Protein AF-A0A538SL98-F1 (afdb_monomer)

Solvent-accessible surface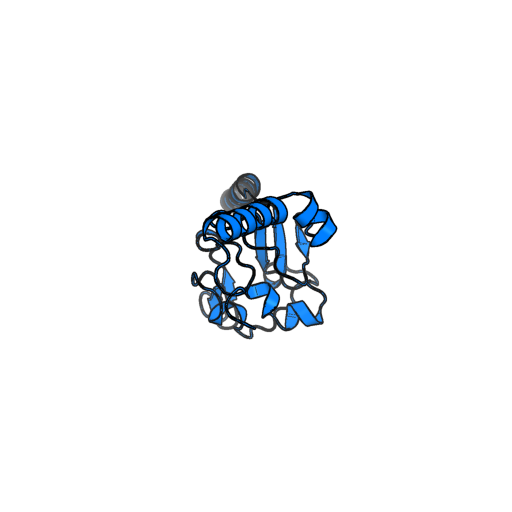 area (backbone atoms only — not comparable to full-atom values): 8582 Å² total; per-residue (Å²): 138,90,90,79,82,87,72,75,52,70,68,58,55,52,52,50,53,50,52,53,47,53,48,58,66,31,69,60,40,38,47,70,75,64,56,55,42,75,71,30,54,42,55,59,44,61,71,52,49,90,96,53,46,61,37,45,78,44,60,23,60,79,42,101,52,100,32,51,48,71,77,64,75,55,54,40,35,81,65,34,93,62,62,21,34,40,68,56,82,55,97,49,64,63,43,68,51,71,47,72,88,49,52,58,38,60,32,58,47,38,68,58,27,64,48,18,59,75,64,67,1,43,28,38,29,31,32,63,40,76,48,61,68,55,52,51,50,50,51,51,52,54,50,55,58,63,73,74,107

InterPro domains:
  IPR017896 4Fe-4S ferredoxin-type, iron-sulphur binding domain [PF12838] (69-116)
  IPR017896 4Fe-4S ferredoxin-type, iron-sulphur binding domain [PS51379] (58-91)
  IPR017896 4Fe-4S ferredoxin-type, iron-sulphur binding domain [PS51379] (94-123)
  IPR017900 4Fe-4S ferredoxin, iron-sulphur binding, conserved site [PS00198] (70-81)
  IPR050157 Photosystem I iron-sulfur center [PTHR24960] (68-116)

Nearest PDB structures (foldseek):
  7bke-assembly1_a  TM=7.978E-01  e=1.743E-01  Methanospirillum hungatei JF-1

Radius of gyration: 18.71 Å; Cα contacts (8 Å, |Δi|>4): 214; chains: 1; bounding box: 52×59×38 Å

Structure (mmCIF, N/CA/C/O backbone):
data_AF-A0A538SL98-F1
#
_entry.id   AF-A0A538SL98-F1
#
loop_
_atom_site.group_PDB
_atom_site.id
_atom_site.type_symbol
_atom_site.label_atom_id
_atom_site.label_alt_id
_atom_site.label_comp_id
_atom_site.label_asym_id
_atom_site.label_entity_id
_atom_site.label_seq_id
_atom_site.pdbx_PDB_ins_code
_atom_site.Cartn_x
_atom_site.Cartn_y
_atom_site.Cartn_z
_atom_site.occupancy
_atom_site.B_iso_or_equiv
_atom_site.auth_seq_id
_atom_site.auth_comp_id
_atom_site.auth_asym_id
_atom_site.auth_atom_id
_atom_site.pdbx_PDB_model_num
ATOM 1 N N . MET A 1 1 ? -35.790 -31.101 9.507 1.00 47.38 1 MET A N 1
ATOM 2 C CA . MET A 1 1 ? -34.385 -30.699 9.759 1.00 47.38 1 MET A CA 1
ATOM 3 C C . MET A 1 1 ? -33.963 -29.759 8.633 1.00 47.38 1 MET A C 1
ATOM 5 O O . MET A 1 1 ? -34.425 -29.980 7.526 1.00 47.38 1 MET A O 1
ATOM 9 N N . GLN A 1 2 ? -33.178 -28.715 8.933 1.00 46.59 2 GLN A N 1
ATOM 10 C CA . GLN A 1 2 ? -32.729 -27.623 8.037 1.00 46.59 2 GLN A CA 1
ATOM 11 C C . GLN A 1 2 ? -33.784 -26.602 7.552 1.00 46.59 2 GLN A C 1
ATOM 13 O O . GLN A 1 2 ? -34.098 -26.568 6.374 1.00 46.59 2 GLN A O 1
ATOM 18 N N . GLN A 1 3 ? -34.266 -25.708 8.428 1.00 42.66 3 GLN A N 1
ATOM 19 C CA . GLN A 1 3 ? -34.739 -24.356 8.028 1.00 42.66 3 GLN A CA 1
ATOM 20 C C . GLN A 1 3 ? -34.504 -23.305 9.139 1.00 42.66 3 GLN A C 1
ATOM 22 O O . GLN A 1 3 ? -35.299 -22.392 9.327 1.00 42.66 3 GLN A O 1
ATOM 27 N N . ALA A 1 4 ? -33.431 -23.445 9.926 1.00 40.94 4 ALA A N 1
ATOM 28 C CA . ALA A 1 4 ? -33.163 -22.551 11.064 1.00 40.94 4 ALA A CA 1
ATOM 29 C C . ALA A 1 4 ? -31.805 -21.826 10.996 1.00 40.94 4 ALA A C 1
ATOM 31 O O . ALA A 1 4 ? -31.483 -21.087 11.920 1.00 40.94 4 ALA A O 1
ATOM 32 N N . SER A 1 5 ? -31.004 -22.020 9.941 1.00 48.28 5 SER A N 1
ATOM 33 C CA . SER A 1 5 ? -29.639 -21.468 9.866 1.00 48.28 5 SER A CA 1
ATOM 34 C C . SER A 1 5 ? -29.519 -20.120 9.157 1.00 48.28 5 SER A C 1
ATOM 36 O O . SER A 1 5 ? -28.512 -19.449 9.342 1.00 48.28 5 SER A O 1
ATOM 38 N N . ASP A 1 6 ? -30.518 -19.701 8.377 1.00 48.97 6 ASP A N 1
ATOM 39 C CA . ASP A 1 6 ? -30.330 -18.596 7.418 1.00 48.97 6 ASP A CA 1
ATOM 40 C C . ASP A 1 6 ? -30.904 -17.254 7.898 1.00 48.97 6 ASP A C 1
ATOM 42 O O . ASP A 1 6 ? -30.924 -16.272 7.158 1.00 48.97 6 ASP A O 1
ATOM 46 N N . VAL A 1 7 ? -31.357 -17.184 9.153 1.00 53.44 7 VAL A N 1
ATOM 47 C CA . VAL A 1 7 ? -31.937 -15.971 9.752 1.00 53.44 7 VAL A CA 1
ATOM 48 C C . VAL A 1 7 ? -31.085 -15.522 10.936 1.00 53.44 7 VAL A C 1
ATOM 50 O O . VAL A 1 7 ? -31.555 -15.406 12.066 1.00 53.44 7 VAL A O 1
ATOM 53 N N . GLU A 1 8 ? -29.800 -15.26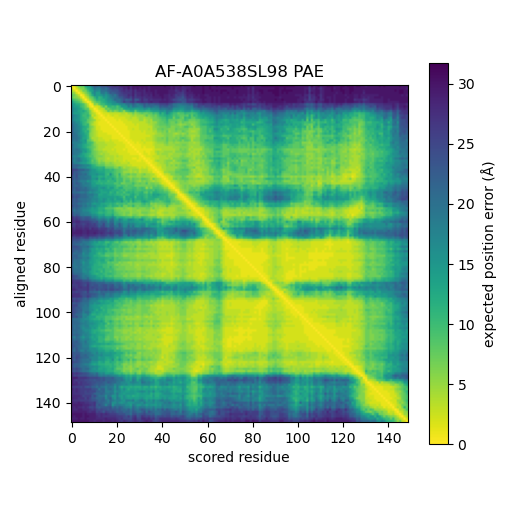7 10.699 1.00 55.00 8 GLU A N 1
ATOM 54 C CA . GLU A 1 8 ? -29.033 -14.446 11.633 1.00 55.00 8 GLU A CA 1
ATOM 55 C C . GLU A 1 8 ? -29.648 -13.039 11.608 1.00 55.00 8 GLU A C 1
ATOM 57 O O . GLU A 1 8 ? -29.729 -12.381 10.566 1.00 55.00 8 GLU A O 1
ATOM 62 N N . ARG A 1 9 ? -30.193 -12.605 12.749 1.00 58.50 9 ARG A N 1
ATOM 63 C CA . ARG A 1 9 ? -30.911 -11.333 12.885 1.00 58.50 9 ARG A CA 1
ATOM 64 C C . ARG A 1 9 ? -30.008 -10.197 12.378 1.00 58.50 9 ARG A C 1
ATOM 66 O O . ARG A 1 9 ? -28.859 -10.133 12.807 1.00 58.50 9 ARG A O 1
ATOM 73 N N . PRO A 1 10 ? -30.502 -9.240 11.569 1.00 61.22 10 PRO A N 1
ATOM 74 C CA . PRO A 1 10 ? -29.696 -8.119 11.065 1.00 61.22 10 PRO A CA 1
ATOM 75 C C . PRO A 1 10 ? -28.879 -7.396 12.153 1.00 61.22 10 PRO A C 1
ATOM 77 O O . PRO A 1 10 ? -27.731 -7.028 11.925 1.00 61.22 10 PRO A O 1
ATOM 80 N N . ARG A 1 11 ? -29.432 -7.308 13.373 1.00 63.34 11 ARG A N 1
ATOM 81 C CA . ARG A 1 11 ? -28.775 -6.737 14.560 1.00 63.34 11 ARG A CA 1
ATOM 82 C C . ARG A 1 11 ? -27.525 -7.502 15.024 1.00 63.34 11 ARG A C 1
ATOM 84 O O . ARG A 1 11 ? -26.584 -6.871 15.498 1.00 63.34 11 ARG A O 1
ATOM 91 N N . ASP A 1 12 ? -27.488 -8.828 14.893 1.00 75.19 12 ASP A N 1
ATOM 92 C CA . ASP A 1 12 ? -26.322 -9.640 15.272 1.00 75.19 12 ASP A CA 1
ATOM 93 C C . ASP A 1 12 ? -25.191 -9.477 14.251 1.00 75.19 12 ASP A C 1
ATOM 95 O O . ASP A 1 12 ? -24.031 -9.297 14.629 1.00 75.19 12 ASP A O 1
ATOM 99 N N . ARG A 1 13 ? -25.538 -9.402 12.958 1.00 74.88 13 ARG A N 1
ATOM 100 C CA . ARG A 1 13 ? -24.592 -9.076 11.883 1.00 74.88 13 ARG A CA 1
ATOM 101 C C . ARG A 1 13 ? -24.015 -7.668 12.041 1.00 74.88 13 ARG A C 1
ATOM 103 O O . ARG A 1 13 ? -22.802 -7.497 11.946 1.00 74.88 13 ARG A O 1
ATOM 110 N N . GLU A 1 14 ? -24.849 -6.666 12.310 1.00 80.06 14 GLU A N 1
ATOM 111 C CA . GLU A 1 14 ? -24.409 -5.286 12.570 1.00 80.06 14 GLU A CA 1
ATOM 112 C C . GLU A 1 14 ? -23.457 -5.214 13.768 1.00 80.06 14 GLU A C 1
ATOM 114 O O . GLU A 1 14 ? -22.393 -4.596 13.687 1.00 80.06 14 GLU A O 1
ATOM 119 N N . ARG A 1 15 ? -23.790 -5.911 14.862 1.00 81.69 15 ARG A N 1
ATOM 120 C CA . ARG A 1 15 ? -22.935 -5.995 16.050 1.00 81.69 15 ARG A CA 1
ATOM 121 C C . ARG A 1 15 ? -21.601 -6.673 15.743 1.00 81.69 15 ARG A C 1
ATOM 123 O O . ARG A 1 15 ? -20.562 -6.187 16.185 1.00 81.69 15 ARG A O 1
ATOM 130 N N . HIS A 1 16 ? -21.608 -7.759 14.973 1.00 80.31 16 HIS A N 1
ATOM 131 C CA . HIS A 1 16 ? -20.390 -8.449 14.553 1.00 80.31 16 HIS A CA 1
ATOM 132 C C . HIS A 1 16 ? -19.495 -7.540 13.696 1.00 80.31 16 HIS A C 1
ATOM 134 O O . HIS A 1 16 ? -18.296 -7.426 13.954 1.00 80.31 16 HIS A O 1
ATOM 140 N N . VAL A 1 17 ? -20.074 -6.835 12.718 1.00 79.62 17 VAL A N 1
ATOM 141 C CA . VAL A 1 17 ? -19.355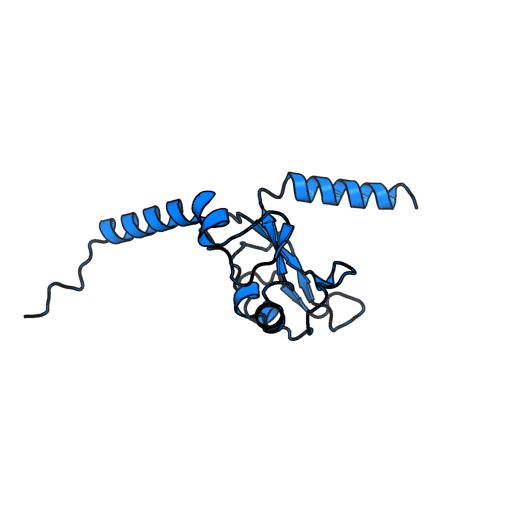 -5.864 11.877 1.00 79.62 17 VAL A CA 1
ATOM 142 C C . VAL A 1 17 ? -18.764 -4.735 12.721 1.00 79.62 17 VAL A C 1
ATOM 144 O O . VAL A 1 17 ? -17.603 -4.378 12.519 1.00 79.62 17 VAL A O 1
ATOM 147 N N . ALA A 1 18 ? -19.511 -4.213 13.696 1.00 80.12 18 ALA A N 1
ATOM 148 C CA . ALA A 1 18 ? -19.022 -3.179 14.603 1.00 80.12 18 ALA A CA 1
ATOM 149 C C . ALA A 1 18 ? -17.828 -3.667 15.442 1.00 80.12 18 ALA A C 1
ATOM 151 O O . ALA A 1 18 ? -16.808 -2.984 15.499 1.00 80.12 18 ALA A O 1
ATOM 152 N N . VAL A 1 19 ? -17.907 -4.874 16.020 1.00 83.56 19 VAL A N 1
ATOM 153 C CA . VAL A 1 19 ? -16.808 -5.476 16.798 1.00 83.56 19 VAL A CA 1
ATOM 154 C C . VAL A 1 19 ? -15.563 -5.690 15.934 1.00 83.56 19 VAL A C 1
ATOM 156 O O . VAL A 1 19 ? -14.461 -5.322 16.346 1.00 83.56 19 VAL A O 1
ATOM 159 N N . LEU A 1 20 ? -15.720 -6.233 14.721 1.00 79.81 20 LEU A N 1
ATOM 160 C CA . LEU A 1 20 ? -14.608 -6.384 13.777 1.00 79.81 20 LEU A CA 1
ATOM 161 C C . LEU A 1 20 ? -14.005 -5.032 13.392 1.00 79.81 20 LEU A C 1
ATOM 163 O O . LEU A 1 20 ? -12.781 -4.914 13.316 1.00 79.81 20 LEU A O 1
ATOM 167 N N . GLY A 1 21 ? -14.849 -4.019 13.183 1.00 77.81 21 GLY A N 1
ATOM 168 C CA . GLY A 1 21 ? -14.435 -2.639 12.969 1.00 77.81 21 GLY A CA 1
ATOM 169 C C . GLY A 1 21 ? -13.555 -2.153 14.115 1.00 77.81 21 GLY A C 1
ATOM 170 O O . GLY A 1 21 ? -12.406 -1.795 13.885 1.00 77.81 21 GLY A O 1
ATOM 171 N N . THR A 1 22 ? -14.033 -2.228 15.360 1.00 80.56 22 THR A N 1
ATOM 172 C CA . THR A 1 22 ? -13.274 -1.807 16.546 1.00 80.56 22 THR A CA 1
ATOM 173 C C . THR A 1 22 ? -11.943 -2.550 16.678 1.00 80.56 22 THR A C 1
ATOM 175 O O . THR A 1 22 ? -10.912 -1.902 16.866 1.00 80.56 22 THR A O 1
ATOM 178 N N . LEU A 1 23 ? -11.932 -3.879 16.529 1.00 81.25 23 LEU A N 1
ATOM 179 C CA . LEU A 1 23 ? -10.722 -4.703 16.646 1.00 81.25 23 LEU A CA 1
ATOM 180 C C . LEU A 1 23 ? -9.669 -4.330 15.605 1.00 81.25 23 LEU A C 1
ATOM 182 O O . LEU A 1 23 ? -8.530 -4.035 15.973 1.00 81.25 23 LEU A O 1
ATOM 186 N N . ARG A 1 24 ? -10.063 -4.264 14.326 1.00 74.75 24 ARG A N 1
ATOM 187 C CA . ARG A 1 24 ? -9.198 -3.843 13.208 1.00 74.75 24 ARG A CA 1
ATOM 188 C C . ARG A 1 24 ? -8.668 -2.422 13.389 1.00 74.75 24 ARG A C 1
ATOM 190 O O . ARG A 1 24 ? -7.631 -2.062 12.843 1.00 74.75 24 ARG A O 1
ATOM 197 N N . SER A 1 25 ? -9.378 -1.636 14.191 1.00 73.38 25 SER A N 1
ATOM 198 C CA . SER A 1 25 ? -9.047 -0.268 14.546 1.00 73.38 25 SER A CA 1
ATOM 199 C C . SER A 1 25 ? -8.196 -0.122 15.814 1.00 73.38 25 SER A C 1
ATOM 201 O O . SER A 1 25 ? -7.854 0.993 16.207 1.00 73.38 25 SER A O 1
ATOM 203 N N . SER A 1 26 ? -7.812 -1.209 16.468 1.00 79.56 26 SER A N 1
ATOM 204 C CA . SER A 1 26 ? -6.955 -1.124 17.649 1.00 79.56 26 SER A CA 1
ATOM 205 C C . SER A 1 26 ? -5.471 -1.039 17.269 1.00 79.56 26 SER A C 1
ATOM 207 O O . SER A 1 26 ? -5.015 -1.701 16.336 1.00 79.56 26 SER A O 1
ATOM 209 N N . GLN A 1 27 ? -4.691 -0.265 18.033 1.00 77.88 27 GLN A N 1
ATOM 210 C CA . GLN A 1 27 ? -3.222 -0.234 17.918 1.00 77.88 27 GLN A CA 1
ATOM 211 C C . GLN A 1 27 ? -2.610 -1.624 18.102 1.00 77.88 27 GLN A C 1
ATOM 213 O O . GLN A 1 27 ? -1.664 -1.993 17.412 1.00 77.88 27 GLN A O 1
ATOM 218 N N . ARG A 1 28 ? -3.206 -2.417 18.996 1.00 82.25 28 ARG A N 1
ATOM 219 C CA . ARG A 1 28 ? -2.813 -3.798 19.255 1.00 82.25 28 ARG A CA 1
ATOM 220 C C . ARG A 1 28 ? -2.921 -4.662 18.000 1.00 82.25 28 ARG A C 1
ATOM 222 O O . ARG A 1 28 ? -1.969 -5.335 17.635 1.00 82.25 28 ARG A O 1
ATOM 229 N N . TYR A 1 29 ? -4.054 -4.608 17.302 1.00 79.69 29 TYR A N 1
ATOM 230 C CA . TYR A 1 29 ? -4.235 -5.356 16.060 1.00 79.69 29 TYR A CA 1
ATOM 231 C C . TYR A 1 29 ? -3.238 -4.915 14.978 1.00 79.69 29 TYR A C 1
ATOM 233 O O . TYR A 1 29 ? -2.624 -5.754 14.324 1.00 79.69 29 TYR A O 1
ATOM 241 N N . LEU A 1 30 ? -3.020 -3.608 14.819 1.00 76.00 30 LEU A N 1
ATOM 242 C CA . LEU A 1 30 ? -2.075 -3.094 13.826 1.00 76.00 30 LEU A CA 1
ATOM 243 C C . LEU A 1 30 ? -0.625 -3.505 14.129 1.00 76.00 30 LEU A C 1
ATOM 245 O O . LEU A 1 30 ? 0.053 -4.007 13.239 1.00 76.00 30 LEU A O 1
ATOM 249 N N . ARG A 1 31 ? -0.154 -3.340 15.370 1.00 78.75 31 ARG A N 1
ATOM 250 C CA . ARG A 1 31 ? 1.260 -3.549 15.734 1.00 78.75 31 ARG A CA 1
ATOM 251 C C . ARG A 1 31 ? 1.610 -4.982 16.124 1.00 78.75 31 ARG A C 1
ATOM 253 O O . ARG A 1 31 ? 2.736 -5.391 15.890 1.00 78.75 31 ARG A O 1
ATOM 260 N N . GLU A 1 32 ? 0.697 -5.731 16.739 1.00 81.50 32 GLU A N 1
ATOM 261 C CA . GLU A 1 32 ? 0.977 -7.096 17.220 1.00 81.50 32 GLU A CA 1
ATOM 262 C C . GLU A 1 32 ? 0.467 -8.166 16.253 1.00 81.50 32 GLU A C 1
ATOM 264 O O . GLU A 1 32 ? 1.152 -9.157 16.027 1.00 81.50 32 GLU A O 1
ATOM 269 N N . PHE A 1 33 ? -0.726 -7.987 15.671 1.00 78.44 33 PHE A N 1
ATOM 270 C CA . PHE A 1 33 ? -1.314 -8.997 14.780 1.00 78.44 33 PHE A CA 1
ATOM 271 C C . PHE A 1 33 ? -0.866 -8.830 13.322 1.00 78.44 33 PHE A C 1
ATOM 273 O O . PHE A 1 33 ? -0.587 -9.815 12.639 1.00 78.44 33 PHE A O 1
ATOM 280 N N . LEU A 1 34 ? -0.797 -7.587 12.838 1.00 74.88 34 LEU A N 1
ATOM 281 C CA . LEU A 1 34 ? -0.354 -7.278 11.474 1.00 74.88 34 LEU A CA 1
ATOM 282 C C . LEU A 1 34 ? 1.123 -6.865 11.374 1.00 74.88 34 LEU A C 1
ATOM 284 O O . LEU A 1 34 ? 1.620 -6.753 10.257 1.00 74.88 34 LEU A O 1
ATOM 288 N N . ASP A 1 35 ? 1.801 -6.647 12.505 1.00 75.44 35 ASP A N 1
ATOM 289 C CA . ASP A 1 35 ? 3.187 -6.150 12.603 1.00 75.44 35 ASP A CA 1
ATOM 290 C C . ASP A 1 35 ? 3.464 -4.875 11.782 1.00 75.44 35 ASP A C 1
ATOM 292 O O . ASP A 1 35 ? 4.520 -4.675 11.185 1.00 75.44 35 ASP A O 1
ATOM 296 N N . VAL A 1 36 ? 2.485 -3.971 11.742 1.00 75.44 36 VAL A N 1
ATOM 297 C CA . VAL A 1 36 ? 2.616 -2.678 11.072 1.00 75.44 36 VAL A CA 1
ATOM 298 C C . VAL A 1 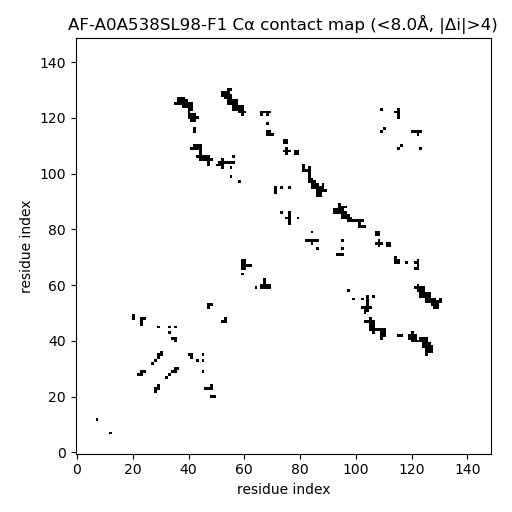36 ? 3.380 -1.723 11.983 1.00 75.44 36 VAL A C 1
ATOM 300 O O . VAL A 1 36 ? 2.870 -1.283 13.017 1.00 75.44 36 VAL A O 1
ATOM 303 N N . ARG A 1 37 ? 4.603 -1.364 11.587 1.00 75.69 37 ARG A N 1
ATOM 304 C CA . ARG A 1 37 ? 5.412 -0.320 12.233 1.00 75.69 37 ARG A CA 1
ATOM 305 C C . ARG A 1 37 ? 5.370 0.965 11.400 1.00 75.69 37 ARG A C 1
ATOM 307 O O . ARG A 1 37 ? 5.423 0.868 10.174 1.00 75.69 37 ARG A O 1
ATOM 314 N N . PRO A 1 38 ? 5.313 2.161 12.014 1.00 73.44 38 PRO A N 1
ATOM 315 C CA . PRO A 1 38 ? 5.495 3.408 11.279 1.00 73.44 38 PRO A CA 1
ATOM 316 C C . PRO A 1 38 ? 6.808 3.387 10.491 1.00 73.44 38 PRO A C 1
ATOM 318 O O . PRO A 1 38 ? 7.874 3.138 11.050 1.00 73.44 38 PRO A O 1
ATOM 321 N N . GLY A 1 39 ? 6.723 3.607 9.181 1.00 74.69 39 GLY A N 1
ATOM 322 C CA . GLY A 1 39 ? 7.860 3.530 8.271 1.00 74.69 39 GLY A CA 1
ATOM 323 C C . GLY A 1 39 ? 8.341 2.108 7.955 1.00 74.69 39 GLY A C 1
ATOM 324 O O . GLY A 1 39 ? 9.400 1.988 7.343 1.00 74.69 39 GLY A O 1
ATOM 325 N N . GLY A 1 40 ? 7.623 1.059 8.360 1.00 76.19 40 GLY A N 1
ATOM 326 C CA . GLY A 1 40 ? 7.979 -0.342 8.125 1.00 76.19 40 GLY A CA 1
ATOM 327 C C . GLY A 1 40 ? 7.442 -0.907 6.808 1.00 76.19 40 GLY A C 1
ATOM 328 O O . GLY A 1 40 ? 6.562 -0.334 6.177 1.00 76.19 40 GLY A O 1
ATOM 329 N N . TYR A 1 41 ? 7.961 -2.060 6.405 1.00 79.38 41 TYR A N 1
ATOM 330 C CA . TYR A 1 41 ? 7.569 -2.809 5.208 1.00 79.38 41 TYR A CA 1
ATOM 331 C C . TYR A 1 41 ? 6.565 -3.907 5.564 1.00 79.38 41 TYR A C 1
ATOM 333 O O . TYR A 1 41 ? 6.711 -4.537 6.611 1.00 79.38 41 TYR A O 1
ATOM 341 N N . VAL A 1 42 ? 5.553 -4.156 4.724 1.00 75.00 42 VAL A N 1
ATOM 342 C CA . VAL A 1 42 ? 4.515 -5.162 5.026 1.00 75.00 42 VAL A CA 1
ATOM 343 C C . VAL A 1 42 ? 4.230 -6.093 3.859 1.00 75.00 42 VAL A C 1
ATOM 345 O O . VAL A 1 42 ? 4.088 -5.678 2.711 1.00 75.00 42 VAL A O 1
ATOM 348 N N . LYS A 1 43 ? 4.081 -7.385 4.173 1.00 75.19 43 LYS A N 1
ATOM 349 C CA . LYS A 1 43 ? 3.666 -8.416 3.204 1.00 75.19 43 LYS A CA 1
ATOM 350 C C . LYS A 1 43 ? 2.168 -8.411 2.928 1.00 75.19 43 LYS A C 1
ATOM 352 O O . LYS A 1 43 ? 1.749 -8.874 1.878 1.00 75.19 43 LYS A O 1
ATOM 357 N N . ARG A 1 44 ? 1.377 -7.944 3.895 1.00 74.56 44 ARG A N 1
ATOM 358 C CA . ARG A 1 44 ? -0.084 -7.924 3.841 1.00 74.56 44 ARG A CA 1
ATOM 359 C C . ARG A 1 44 ? -0.591 -6.521 4.089 1.00 74.56 44 ARG A C 1
ATOM 361 O O . ARG A 1 44 ? -0.026 -5.780 4.895 1.00 74.56 44 ARG A O 1
ATOM 368 N N . ALA A 1 45 ? -1.665 -6.184 3.399 1.00 71.88 45 ALA A N 1
ATOM 369 C CA . ALA A 1 45 ? -2.447 -5.008 3.678 1.00 71.88 45 ALA A CA 1
ATOM 370 C C . ALA A 1 45 ? -2.856 -5.019 5.149 1.00 71.88 45 ALA A C 1
ATOM 372 O O . ALA A 1 45 ? -3.373 -6.031 5.642 1.00 71.88 45 ALA A O 1
ATOM 373 N N . PRO A 1 46 ? -2.710 -3.896 5.859 1.00 69.25 46 PRO A N 1
ATOM 374 C CA . PRO A 1 46 ? -3.448 -3.764 7.087 1.00 69.25 46 PRO A CA 1
ATOM 375 C C . PRO A 1 46 ? -4.951 -3.797 6.775 1.00 69.25 46 PRO A C 1
ATOM 377 O O . PRO A 1 46 ? -5.389 -3.591 5.640 1.00 69.25 46 PRO A O 1
ATOM 380 N N . ALA A 1 47 ? -5.767 -4.125 7.771 1.00 64.94 47 ALA A N 1
ATOM 381 C CA . ALA A 1 47 ? -7.198 -4.177 7.537 1.00 64.94 47 ALA A CA 1
ATOM 382 C C . ALA A 1 47 ? -7.714 -2.758 7.273 1.00 64.94 47 ALA A C 1
ATOM 384 O O . ALA A 1 47 ? -7.590 -1.874 8.123 1.00 64.94 47 ALA A O 1
ATOM 385 N N . SER A 1 48 ? -8.318 -2.554 6.107 1.00 62.38 48 SER A N 1
ATOM 386 C CA . SER A 1 48 ? -8.998 -1.307 5.790 1.00 62.38 48 SER A CA 1
ATOM 387 C C . SER A 1 48 ? -10.233 -1.176 6.673 1.00 62.38 48 SER A C 1
ATOM 389 O O . SER A 1 48 ? -11.071 -2.079 6.741 1.00 62.38 48 SER A O 1
ATOM 391 N N . LEU A 1 49 ? -10.348 -0.045 7.359 1.00 57.38 49 LEU A N 1
ATOM 392 C CA . LEU A 1 49 ? -11.566 0.326 8.066 1.00 57.38 49 LEU A CA 1
ATOM 393 C C . LEU A 1 49 ? -12.447 1.178 7.154 1.00 57.38 49 LEU A C 1
ATOM 395 O O . LEU A 1 49 ? -11.915 1.931 6.334 1.00 57.38 49 LEU A O 1
ATOM 399 N N . PRO A 1 50 ? -13.779 1.116 7.304 1.00 58.22 50 PRO A N 1
ATOM 400 C CA . PRO A 1 50 ? -14.664 2.031 6.604 1.00 58.22 50 PRO A CA 1
ATOM 401 C C . PRO A 1 50 ? -14.322 3.488 6.946 1.00 58.22 50 PRO A C 1
ATOM 403 O O . PRO A 1 50 ? -14.264 3.862 8.115 1.00 58.22 50 PRO A O 1
ATOM 406 N N . GLY A 1 51 ? -14.118 4.311 5.917 1.00 59.38 51 GLY A N 1
ATOM 407 C CA . GLY A 1 51 ? -14.183 5.771 6.014 1.00 59.38 51 GLY A CA 1
ATOM 408 C C . GLY A 1 51 ? -12.944 6.518 6.518 1.00 59.38 51 GLY A C 1
ATOM 409 O O . GLY A 1 51 ? -12.948 7.739 6.411 1.00 59.38 51 GLY A O 1
ATOM 410 N N . VAL A 1 52 ? -11.887 5.860 7.022 1.00 63.03 52 VAL A N 1
ATOM 411 C CA . VAL A 1 52 ? -10.661 6.566 7.462 1.00 63.03 52 VAL A CA 1
ATOM 412 C C . VAL A 1 52 ? -9.389 5.744 7.186 1.00 63.03 52 VAL A C 1
ATOM 414 O O . VAL A 1 52 ? -9.231 4.663 7.765 1.00 63.03 52 VAL A O 1
ATOM 417 N N . PRO A 1 53 ? -8.435 6.240 6.368 1.00 65.44 53 PRO A N 1
ATOM 418 C CA . PRO A 1 53 ? -7.129 5.607 6.224 1.00 65.44 53 PRO A CA 1
ATOM 419 C C . PRO A 1 53 ? -6.315 5.786 7.515 1.00 65.44 53 PRO A C 1
ATOM 421 O O . PRO A 1 53 ? -5.940 6.892 7.890 1.00 65.44 53 PRO A O 1
ATOM 424 N N . ARG A 1 54 ? -6.025 4.674 8.198 1.00 69.56 54 ARG A N 1
ATOM 425 C CA . ARG A 1 54 ? -5.158 4.622 9.396 1.00 69.56 54 ARG A CA 1
ATOM 426 C C . ARG A 1 54 ? -3.668 4.628 9.065 1.00 69.56 54 ARG A C 1
ATOM 428 O O . ARG A 1 54 ? -2.839 4.766 9.956 1.00 69.56 54 ARG A O 1
ATOM 435 N N . TYR A 1 55 ? -3.336 4.420 7.801 1.00 73.25 55 TYR A N 1
ATOM 436 C CA . TYR A 1 55 ? -1.972 4.339 7.320 1.00 73.25 55 TYR A CA 1
ATOM 437 C C . TYR A 1 55 ? -1.896 4.751 5.857 1.00 73.25 55 TYR A C 1
ATOM 439 O O . TYR A 1 55 ? -2.836 4.618 5.064 1.00 73.25 55 TYR A O 1
ATOM 447 N N . LEU A 1 56 ? -0.717 5.227 5.502 1.00 76.88 56 LEU A N 1
ATOM 448 C CA . LEU A 1 56 ? -0.281 5.521 4.165 1.00 76.88 56 LEU A CA 1
ATOM 449 C C . LEU A 1 56 ? 0.648 4.409 3.671 1.00 76.88 56 LEU A C 1
ATOM 451 O O . LEU A 1 56 ? 1.465 3.904 4.424 1.00 76.88 56 LEU A O 1
ATOM 455 N N . LEU A 1 57 ? 0.504 4.021 2.407 1.00 78.31 57 LEU A N 1
ATOM 456 C CA . LEU A 1 57 ? 1.433 3.148 1.707 1.00 78.31 57 LEU A CA 1
ATOM 457 C C . LEU A 1 57 ? 2.245 4.020 0.759 1.00 78.31 57 LEU A C 1
ATOM 459 O O . LEU A 1 57 ? 1.693 4.608 -0.173 1.00 78.31 57 LEU A O 1
ATOM 463 N N . LEU A 1 58 ? 3.535 4.117 1.036 1.00 77.25 58 LEU A N 1
ATOM 464 C CA . LEU A 1 58 ? 4.534 4.727 0.182 1.00 77.25 58 LEU A CA 1
ATOM 465 C C . LEU A 1 58 ? 5.193 3.638 -0.657 1.00 77.25 58 LEU A C 1
ATOM 467 O O . LEU A 1 58 ? 5.380 2.500 -0.223 1.00 77.25 58 LEU A O 1
ATOM 471 N N . ARG A 1 59 ? 5.514 3.989 -1.893 1.00 74.94 59 ARG A N 1
ATOM 472 C CA . ARG A 1 59 ? 6.144 3.091 -2.853 1.00 74.94 59 ARG A CA 1
ATOM 473 C C . ARG A 1 59 ? 7.644 3.206 -2.680 1.00 74.94 59 ARG A C 1
ATOM 475 O O . ARG A 1 59 ? 8.189 4.295 -2.813 1.00 74.94 59 ARG A O 1
ATOM 482 N N . ALA A 1 60 ? 8.293 2.093 -2.380 1.00 66.94 60 ALA A N 1
ATOM 483 C CA . ALA A 1 60 ? 9.704 2.107 -2.038 1.00 66.94 60 ALA A CA 1
ATOM 484 C C . ALA A 1 60 ? 10.618 2.322 -3.254 1.00 66.94 60 ALA A C 1
ATOM 486 O O . ALA A 1 60 ? 11.777 2.666 -3.088 1.00 66.94 60 ALA A O 1
ATOM 487 N N . GLU A 1 61 ? 10.097 2.181 -4.477 1.00 66.00 61 GLU A N 1
ATOM 488 C CA . GLU A 1 61 ? 10.809 2.554 -5.710 1.00 66.00 61 GLU A CA 1
ATOM 489 C C . GLU A 1 61 ? 11.084 4.059 -5.840 1.00 66.00 61 GLU A C 1
ATOM 491 O O . GLU A 1 61 ? 11.955 4.445 -6.612 1.00 66.00 61 GLU A O 1
ATOM 496 N N . ASN A 1 62 ? 10.371 4.894 -5.074 1.00 61.91 62 ASN A N 1
ATOM 497 C CA . ASN A 1 62 ? 10.628 6.331 -5.005 1.00 61.91 62 ASN A CA 1
ATOM 498 C C . ASN A 1 62 ? 11.753 6.669 -4.011 1.00 61.91 62 ASN A C 1
ATOM 500 O O . ASN A 1 62 ? 12.271 7.784 -4.035 1.00 61.91 62 ASN A O 1
ATOM 504 N N . ASP A 1 63 ? 12.139 5.716 -3.157 1.00 59.78 63 ASP A N 1
ATOM 505 C CA . ASP A 1 63 ? 13.278 5.839 -2.257 1.00 59.78 63 ASP A CA 1
ATOM 506 C C . ASP A 1 63 ? 14.493 5.218 -2.972 1.00 59.78 63 ASP A C 1
ATOM 508 O O . ASP A 1 63 ? 14.453 4.063 -3.392 1.00 59.78 63 ASP A O 1
ATOM 512 N N . ALA A 1 64 ? 15.593 5.961 -3.130 1.00 52.50 64 ALA A N 1
ATOM 513 C CA . ALA A 1 64 ? 16.798 5.539 -3.867 1.00 52.50 64 ALA A CA 1
ATOM 514 C C . ALA A 1 64 ? 17.628 4.428 -3.164 1.00 52.50 64 ALA A C 1
ATOM 516 O O . ALA A 1 64 ? 18.857 4.480 -3.130 1.00 52.50 64 ALA A O 1
ATOM 517 N N . GLY A 1 65 ? 16.974 3.436 -2.554 1.00 54.44 65 GLY A N 1
ATOM 518 C CA . GLY A 1 65 ? 17.579 2.410 -1.705 1.00 54.44 65 GLY A CA 1
ATOM 519 C C . GLY A 1 65 ? 17.227 0.963 -2.091 1.00 54.44 65 GLY A C 1
ATOM 520 O O . GLY A 1 65 ? 16.545 0.721 -3.086 1.00 54.44 65 GLY A O 1
ATOM 521 N N . 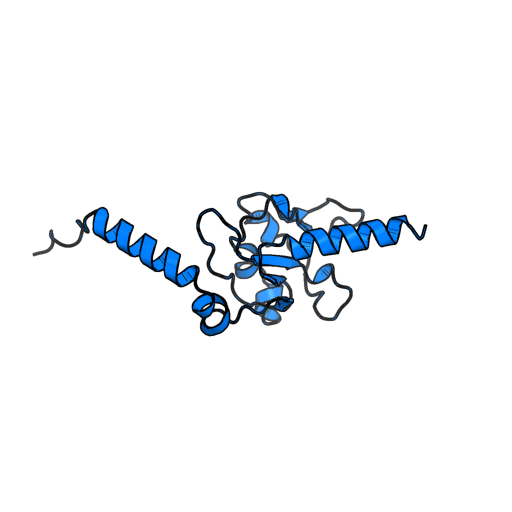PRO A 1 66 ? 17.652 -0.029 -1.276 1.00 47.94 66 PRO A N 1
ATOM 522 C CA . PRO A 1 66 ? 17.513 -1.475 -1.541 1.00 47.94 66 PRO A CA 1
ATOM 523 C C . PRO A 1 66 ? 16.064 -1.991 -1.644 1.00 47.94 66 PRO A C 1
ATOM 525 O O . PRO A 1 66 ? 15.837 -3.161 -1.938 1.00 47.94 66 PRO A O 1
ATOM 528 N N . ALA A 1 67 ? 15.083 -1.119 -1.421 1.00 55.97 67 ALA A N 1
ATOM 529 C CA . ALA A 1 67 ? 13.660 -1.402 -1.500 1.00 55.97 67 ALA A CA 1
ATOM 530 C C . ALA A 1 67 ? 13.046 -1.098 -2.887 1.00 55.97 67 ALA A C 1
ATOM 532 O O . ALA A 1 67 ? 11.883 -1.439 -3.131 1.00 55.97 67 ALA A O 1
ATOM 533 N N . ALA A 1 68 ? 13.830 -0.548 -3.828 1.00 70.12 68 ALA A N 1
ATOM 534 C CA . ALA A 1 68 ? 13.454 -0.334 -5.228 1.00 70.12 68 ALA A CA 1
ATOM 535 C C . ALA A 1 68 ? 13.312 -1.663 -5.995 1.00 70.12 68 ALA A C 1
ATOM 537 O O . ALA A 1 68 ? 14.133 -2.063 -6.812 1.00 70.12 68 ALA A O 1
ATOM 538 N N . THR A 1 69 ? 12.243 -2.381 -5.678 1.00 81.19 69 THR A N 1
ATOM 539 C CA . THR A 1 69 ? 11.955 -3.751 -6.127 1.00 81.19 69 THR A CA 1
ATOM 540 C C . THR A 1 69 ? 10.716 -3.817 -7.009 1.00 81.19 69 THR A C 1
ATOM 542 O O . THR A 1 69 ? 10.316 -4.895 -7.443 1.00 81.19 69 THR A O 1
ATOM 545 N N . CYS A 1 70 ? 10.082 -2.673 -7.270 1.00 85.00 70 CYS A N 1
ATOM 546 C CA . CYS A 1 70 ? 8.980 -2.597 -8.207 1.00 85.00 70 CYS A CA 1
ATOM 547 C C . CYS A 1 70 ? 9.442 -3.041 -9.593 1.00 85.00 70 CYS A C 1
ATOM 549 O O . CYS A 1 70 ? 10.451 -2.576 -10.111 1.00 85.00 70 CYS A O 1
ATOM 551 N N . ILE A 1 71 ? 8.669 -3.939 -10.193 1.00 87.56 71 ILE A N 1
ATOM 552 C CA . ILE A 1 71 ? 8.927 -4.472 -11.533 1.00 87.56 71 ILE A CA 1
ATOM 553 C C . ILE A 1 71 ? 8.039 -3.819 -12.600 1.00 87.56 71 ILE A C 1
ATOM 555 O O . ILE A 1 71 ? 7.905 -4.356 -13.693 1.00 87.56 71 ILE A O 1
ATOM 559 N N . HIS A 1 72 ? 7.384 -2.699 -12.269 1.00 86.44 72 HIS A N 1
ATOM 560 C CA . HIS A 1 72 ? 6.572 -1.904 -13.199 1.00 86.44 72 HIS A CA 1
ATOM 561 C C . HIS A 1 72 ? 5.473 -2.702 -13.931 1.00 86.44 72 HIS A C 1
ATOM 563 O O . HIS A 1 72 ? 5.198 -2.480 -15.103 1.00 86.44 72 HIS A O 1
ATOM 569 N N . CYS A 1 73 ? 4.838 -3.656 -13.239 1.00 90.25 73 CYS A N 1
ATOM 570 C CA . CYS A 1 73 ? 3.851 -4.568 -13.838 1.00 90.25 73 CYS A CA 1
ATOM 571 C C . CYS A 1 73 ? 2.405 -4.039 -13.899 1.00 90.25 73 CYS A C 1
ATOM 573 O O . CYS A 1 73 ? 1.527 -4.754 -14.371 1.00 90.25 73 CYS A O 1
ATOM 575 N N . GLY A 1 74 ? 2.112 -2.867 -13.328 1.00 90.06 74 GLY A N 1
ATOM 576 C CA . GLY A 1 74 ? 0.765 -2.277 -13.358 1.00 90.06 74 GLY A CA 1
ATOM 577 C C . GLY A 1 74 ? -0.300 -2.953 -12.479 1.00 90.06 74 GLY A C 1
ATOM 578 O O . GLY A 1 74 ? -1.400 -2.422 -12.331 1.00 90.06 74 GLY A O 1
ATOM 579 N N . ALA A 1 75 ? -0.005 -4.078 -11.813 1.00 92.94 75 ALA A N 1
ATOM 580 C CA . ALA A 1 75 ? -1.002 -4.830 -11.034 1.00 92.94 75 ALA A CA 1
ATOM 581 C C . ALA A 1 75 ? -1.730 -3.971 -9.980 1.00 92.94 75 ALA A C 1
ATOM 583 O O . ALA A 1 75 ? -2.942 -4.074 -9.805 1.00 92.94 75 ALA A O 1
ATOM 584 N N . CYS A 1 76 ? -1.008 -3.071 -9.304 1.00 91.56 76 CYS A N 1
ATOM 585 C CA . CYS A 1 76 ? -1.580 -2.174 -8.300 1.00 91.56 76 CYS A CA 1
ATOM 586 C C . CYS A 1 76 ? -2.461 -1.053 -8.885 1.00 91.56 76 CYS A C 1
ATOM 588 O O . CYS A 1 76 ? -3.266 -0.483 -8.145 1.00 91.56 76 CYS A O 1
ATOM 590 N N . VAL A 1 77 ? -2.307 -0.728 -10.173 1.00 92.69 77 VAL A N 1
ATOM 591 C CA . VAL A 1 77 ? -3.116 0.257 -10.908 1.00 92.69 77 VAL A CA 1
ATOM 592 C C . VAL A 1 77 ? -4.452 -0.362 -11.275 1.00 92.69 77 VAL A C 1
ATOM 594 O O . VAL A 1 77 ? -5.494 0.183 -10.913 1.00 92.69 77 VAL A O 1
ATOM 597 N N . ALA A 1 78 ? -4.417 -1.555 -11.873 1.00 94.00 78 ALA A N 1
ATOM 598 C CA . ALA A 1 78 ? -5.606 -2.276 -12.317 1.00 94.00 78 ALA A CA 1
ATOM 599 C C . ALA A 1 78 ? -6.622 -2.541 -11.190 1.00 94.00 78 ALA A C 1
ATOM 601 O O . ALA A 1 78 ? -7.826 -2.524 -11.428 1.00 94.00 78 ALA A O 1
ATOM 602 N N . VA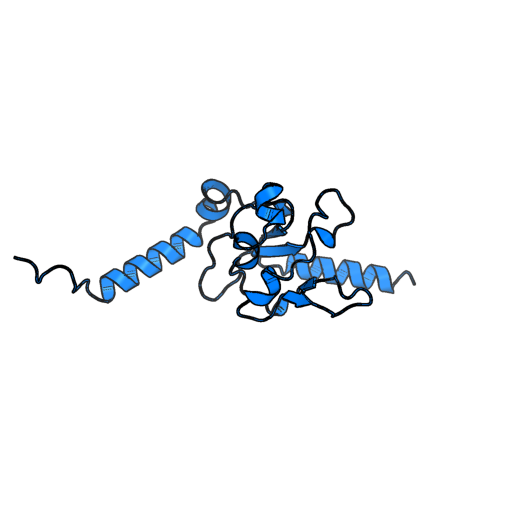L A 1 79 ? -6.153 -2.764 -9.957 1.00 93.88 79 VAL A N 1
ATOM 603 C CA . VAL A 1 79 ? -7.021 -3.111 -8.816 1.00 93.88 79 VAL A CA 1
ATOM 604 C C . VAL A 1 79 ? -7.387 -1.931 -7.914 1.00 93.88 79 VAL A C 1
ATOM 606 O O . VAL A 1 79 ? -8.066 -2.126 -6.906 1.00 93.88 79 VAL A O 1
ATOM 609 N N . CYS A 1 80 ? -6.902 -0.717 -8.196 1.00 91.44 80 CYS A N 1
ATOM 610 C CA . CYS A 1 80 ? -7.106 0.417 -7.299 1.00 91.44 80 CYS A CA 1
ATOM 611 C C . CYS A 1 80 ? -8.541 0.966 -7.420 1.00 91.44 80 CYS A C 1
ATOM 613 O O . CYS A 1 80 ? -8.862 1.587 -8.434 1.00 91.44 80 CYS A O 1
ATOM 615 N N . PRO A 1 81 ? -9.396 0.846 -6.384 1.00 90.88 81 PRO A N 1
ATOM 616 C CA . PRO A 1 81 ? -10.804 1.244 -6.486 1.00 90.88 81 PRO A CA 1
ATOM 617 C C . PRO A 1 81 ? -11.001 2.758 -6.634 1.00 90.88 81 PRO A C 1
ATOM 619 O O . PRO A 1 81 ? -12.058 3.204 -7.066 1.00 90.88 81 PRO A O 1
ATOM 622 N N . THR A 1 82 ? -9.997 3.557 -6.270 1.00 90.62 82 THR A N 1
ATOM 623 C CA . THR A 1 82 ? -10.036 5.024 -6.340 1.00 90.62 82 THR A CA 1
ATOM 624 C C . THR A 1 82 ? -9.122 5.603 -7.415 1.00 90.62 82 THR A C 1
ATOM 626 O O . THR A 1 82 ? -8.966 6.823 -7.487 1.00 90.62 82 THR A O 1
ATOM 629 N N . GLN A 1 83 ? -8.502 4.747 -8.240 1.00 92.19 83 GLN A N 1
ATOM 630 C CA . GLN A 1 83 ? -7.545 5.161 -9.274 1.00 92.19 83 GLN A CA 1
ATOM 631 C C . GLN A 1 83 ? -6.433 6.065 -8.708 1.00 92.19 83 GLN A C 1
ATOM 633 O O . GLN A 1 83 ? -6.044 7.072 -9.304 1.00 92.19 83 GLN A O 1
ATOM 638 N N . ALA A 1 84 ? -5.971 5.742 -7.498 1.00 89.50 84 ALA A N 1
ATOM 639 C CA . ALA A 1 84 ? -4.892 6.462 -6.838 1.00 89.50 84 ALA A CA 1
ATOM 640 C C . ALA A 1 84 ? -3.520 6.098 -7.423 1.00 89.50 84 ALA A C 1
ATOM 642 O O . ALA A 1 84 ? -2.649 6.954 -7.473 1.00 89.50 84 ALA A O 1
ATOM 643 N N . ASN A 1 85 ? -3.322 4.855 -7.874 1.00 88.81 85 ASN A N 1
ATOM 644 C CA . ASN A 1 85 ? -2.108 4.453 -8.590 1.00 88.81 85 ASN A CA 1
ATOM 645 C C . ASN A 1 85 ? -2.293 4.693 -10.090 1.00 88.81 85 ASN A C 1
ATOM 647 O O . ASN A 1 85 ? -3.361 4.367 -10.610 1.00 88.81 85 ASN A O 1
ATOM 651 N N . ARG A 1 86 ? -1.277 5.226 -10.776 1.00 87.00 86 ARG A N 1
ATOM 652 C CA . ARG A 1 86 ? -1.372 5.603 -12.196 1.00 87.00 86 ARG A CA 1
ATOM 653 C C . ARG A 1 86 ? -0.091 5.271 -12.944 1.00 87.00 86 ARG A C 1
ATOM 655 O O . ARG A 1 86 ? 0.983 5.444 -12.390 1.00 87.00 86 ARG A O 1
ATOM 662 N N . GLU A 1 87 ? -0.213 4.797 -14.177 1.00 84.94 87 GLU A N 1
ATOM 663 C CA . GLU A 1 87 ? 0.902 4.640 -15.122 1.00 84.94 87 GLU A CA 1
ATOM 664 C C . GLU A 1 87 ? 1.041 5.897 -15.990 1.00 84.94 87 GLU A C 1
ATOM 666 O O . GLU A 1 87 ? 0.094 6.673 -16.116 1.00 84.94 87 GLU A O 1
ATOM 671 N N . PHE A 1 88 ? 2.200 6.060 -16.634 1.00 75.81 88 PHE A N 1
ATOM 672 C CA . PHE A 1 88 ? 2.423 7.047 -17.702 1.00 75.81 88 PHE A CA 1
ATOM 673 C C . PHE A 1 88 ? 2.341 8.530 -17.288 1.00 75.81 88 PHE A C 1
ATOM 675 O O . PHE A 1 88 ? 2.214 9.399 -18.146 1.00 75.81 88 PHE A O 1
ATOM 682 N N . GLU A 1 89 ? 2.449 8.850 -15.995 1.00 69.44 89 GLU A N 1
ATOM 683 C CA . GLU A 1 89 ? 2.385 10.238 -15.495 1.00 69.44 89 GLU A CA 1
ATOM 684 C C . GLU A 1 89 ? 3.753 10.940 -15.363 1.00 69.44 89 GLU A C 1
ATOM 686 O O . GLU A 1 89 ? 3.871 11.964 -14.694 1.00 69.44 89 GLU A O 1
ATOM 691 N N . GLY A 1 90 ? 4.804 10.428 -16.007 1.00 63.56 90 GLY A N 1
ATOM 692 C CA . GLY A 1 90 ? 6.152 11.000 -15.946 1.00 63.56 90 GLY A CA 1
ATOM 693 C C . GLY A 1 90 ? 6.947 10.810 -17.236 1.00 63.56 90 GLY A C 1
ATOM 694 O O . GLY A 1 90 ? 6.459 10.241 -18.208 1.00 63.56 90 GLY A O 1
ATOM 695 N N . GLY A 1 91 ? 8.198 11.283 -17.241 1.00 66.06 91 GLY A N 1
ATOM 696 C CA . GLY A 1 91 ? 9.100 11.133 -18.392 1.00 66.06 91 GLY A CA 1
ATOM 697 C C . GLY A 1 91 ? 9.486 9.679 -18.703 1.00 66.06 91 GLY A C 1
ATOM 698 O O . GLY A 1 91 ? 9.860 9.386 -19.835 1.00 66.06 91 GLY A O 1
ATOM 699 N N . ASP A 1 92 ? 9.366 8.769 -17.726 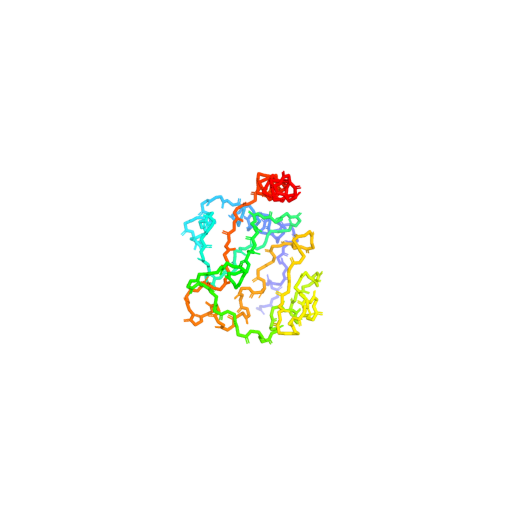1.00 74.56 92 ASP A N 1
ATOM 700 C CA . ASP A 1 92 ? 9.507 7.323 -17.923 1.00 74.56 92 ASP A CA 1
ATOM 701 C C . ASP A 1 92 ? 8.115 6.659 -17.911 1.00 74.56 92 ASP A C 1
ATOM 703 O O . ASP A 1 92 ? 7.448 6.659 -16.871 1.00 74.56 92 ASP A O 1
ATOM 707 N N . PRO A 1 93 ? 7.665 6.052 -19.024 1.00 69.94 93 PRO A N 1
ATOM 708 C CA . PRO A 1 93 ? 6.355 5.406 -19.108 1.00 69.94 93 PRO A CA 1
ATOM 709 C C . PRO A 1 93 ? 6.212 4.184 -18.191 1.00 69.94 93 PRO A C 1
ATOM 711 O O . PRO A 1 93 ? 5.099 3.716 -17.973 1.00 69.94 93 PRO A O 1
ATOM 714 N N . ARG A 1 94 ? 7.311 3.656 -17.641 1.00 74.44 94 ARG A N 1
ATOM 715 C CA . ARG A 1 94 ? 7.289 2.531 -16.695 1.00 74.44 94 ARG A CA 1
ATOM 716 C C . ARG A 1 94 ? 6.952 2.977 -15.275 1.00 74.44 94 ARG A C 1
ATOM 718 O O . ARG A 1 94 ? 6.619 2.145 -14.432 1.00 74.44 94 ARG A O 1
ATOM 725 N N . TRP A 1 95 ? 7.064 4.267 -14.971 1.00 77.81 95 TRP A N 1
ATOM 726 C CA . TRP A 1 95 ? 6.797 4.760 -13.629 1.00 77.81 95 TRP A CA 1
ATOM 727 C C . TRP A 1 95 ? 5.318 4.685 -13.299 1.00 77.81 95 TRP A C 1
ATOM 729 O O . TRP A 1 95 ? 4.455 5.104 -14.070 1.00 77.81 95 TRP A O 1
ATOM 739 N N . ILE A 1 96 ? 5.050 4.171 -12.103 1.00 81.94 96 ILE A N 1
ATOM 740 C CA . ILE A 1 96 ? 3.714 4.177 -11.541 1.00 81.94 96 ILE A CA 1
ATOM 741 C C . ILE A 1 96 ? 3.706 5.182 -10.385 1.00 81.94 96 ILE A C 1
ATOM 743 O O . ILE A 1 96 ? 4.376 4.971 -9.374 1.00 81.94 96 ILE A O 1
ATOM 747 N N . THR A 1 97 ? 2.917 6.242 -10.490 1.00 81.69 97 THR A N 1
ATOM 748 C CA . THR A 1 97 ? 2.743 7.264 -9.450 1.00 81.69 97 THR A CA 1
ATOM 749 C C . THR A 1 97 ? 1.622 6.879 -8.481 1.00 81.69 97 THR A C 1
ATOM 751 O O . THR A 1 97 ? 0.870 5.920 -8.697 1.00 81.69 97 THR A O 1
ATOM 754 N N . THR A 1 98 ? 1.521 7.599 -7.361 1.00 82.25 98 THR A N 1
ATOM 755 C CA . THR A 1 98 ? 0.455 7.403 -6.372 1.00 82.25 98 THR A CA 1
ATOM 756 C C . THR A 1 98 ? -0.070 8.746 -5.870 1.00 82.25 98 THR A C 1
ATOM 758 O O . THR A 1 98 ? 0.627 9.454 -5.145 1.00 82.25 98 THR A O 1
ATOM 761 N N . ASP A 1 99 ? -1.325 9.056 -6.194 1.00 83.75 99 ASP A N 1
ATOM 762 C CA . ASP A 1 99 ? -2.081 10.181 -5.641 1.00 83.75 99 ASP A CA 1
ATOM 763 C C . ASP A 1 99 ? -2.492 9.858 -4.198 1.00 83.75 99 ASP A C 1
ATOM 765 O O . ASP A 1 99 ? -3.393 9.054 -3.937 1.00 83.75 99 ASP A O 1
ATOM 769 N N . GLN A 1 100 ? -1.805 10.489 -3.247 1.00 78.44 100 GLN A N 1
ATOM 770 C CA . GLN A 1 100 ? -1.984 10.244 -1.818 1.00 78.44 100 GLN A CA 1
ATOM 771 C C . GLN A 1 100 ? -3.368 10.676 -1.312 1.00 78.44 100 GLN A C 1
ATOM 773 O O . GLN A 1 100 ? -3.892 10.044 -0.395 1.00 78.44 100 GLN A O 1
ATOM 778 N N . LEU A 1 101 ? -3.987 11.689 -1.930 1.00 78.19 101 LEU A N 1
ATOM 779 C CA . LEU A 1 101 ? -5.288 12.232 -1.524 1.00 78.19 101 LEU A CA 1
ATOM 780 C C . LEU A 1 101 ? -6.446 11.308 -1.916 1.00 78.19 101 LEU A C 1
ATOM 782 O O . LEU A 1 101 ? -7.484 11.294 -1.259 1.00 78.19 101 LEU A O 1
ATOM 786 N N . ARG A 1 102 ? -6.263 10.486 -2.955 1.00 82.38 102 ARG A N 1
ATOM 787 C CA . ARG A 1 102 ? -7.258 9.490 -3.388 1.00 82.38 102 ARG A CA 1
ATOM 788 C C . ARG A 1 102 ? -7.161 8.164 -2.640 1.00 82.38 102 ARG A C 1
ATOM 790 O O . ARG A 1 102 ? -7.988 7.275 -2.865 1.00 82.38 102 ARG A O 1
ATOM 797 N N . ARG A 1 103 ? -6.157 7.956 -1.783 1.00 81.38 103 ARG A N 1
ATOM 798 C CA . ARG A 1 103 ? -5.972 6.666 -1.104 1.00 81.38 103 ARG A CA 1
ATOM 799 C C . ARG A 1 103 ? -6.927 6.501 0.073 1.00 81.38 103 ARG A C 1
ATOM 801 O O . ARG A 1 103 ? -6.873 7.232 1.050 1.00 81.38 103 ARG A O 1
ATOM 808 N N . ILE A 1 104 ? -7.693 5.415 0.040 1.00 80.00 104 ILE A N 1
ATOM 809 C CA . ILE A 1 104 ? -8.559 4.982 1.152 1.00 80.00 104 ILE A CA 1
ATOM 810 C C . ILE A 1 104 ? -7.877 3.980 2.095 1.00 80.00 104 ILE A C 1
ATOM 812 O O . ILE A 1 104 ? -8.512 3.422 2.982 1.00 80.00 104 ILE A O 1
ATOM 816 N N . GLY A 1 105 ? -6.591 3.687 1.874 1.00 78.44 105 GLY A N 1
ATOM 817 C CA . GLY A 1 105 ? -5.862 2.697 2.666 1.00 78.44 105 GLY A CA 1
ATOM 818 C C . GLY A 1 105 ? -6.407 1.272 2.522 1.00 78.44 105 GLY A C 1
ATOM 819 O O . GLY A 1 105 ? -6.230 0.477 3.429 1.00 78.44 105 GLY A O 1
ATOM 820 N N . CYS A 1 106 ? -7.057 0.907 1.408 1.00 80.06 106 CYS A N 1
ATOM 821 C CA . CYS A 1 106 ? -7.619 -0.442 1.251 1.00 80.06 106 CYS A CA 1
ATOM 822 C C . CYS A 1 106 ? -6.559 -1.554 1.287 1.00 80.06 106 CYS A C 1
ATOM 824 O O . CYS A 1 106 ? -6.835 -2.658 1.741 1.00 80.06 106 CYS A O 1
ATOM 826 N N . GLY A 1 107 ? -5.343 -1.245 0.832 1.00 82.62 107 GLY A N 1
ATOM 827 C CA . GLY A 1 107 ? -4.216 -2.170 0.806 1.00 82.62 107 GLY A CA 1
ATOM 828 C C . GLY A 1 107 ? -4.291 -3.241 -0.284 1.00 82.62 107 GLY A C 1
ATOM 829 O O . GLY A 1 107 ? -3.375 -4.043 -0.387 1.00 82.62 107 GLY A O 1
ATOM 830 N N . THR A 1 108 ? -5.286 -3.211 -1.175 1.00 87.69 108 THR A N 1
ATOM 831 C CA . THR A 1 108 ? -5.368 -4.131 -2.326 1.00 87.69 108 THR A CA 1
ATOM 832 C C . THR A 1 108 ? -4.073 -4.148 -3.147 1.00 87.69 108 THR A C 1
ATOM 834 O O . THR A 1 108 ? -3.649 -5.201 -3.604 1.00 87.69 108 THR A O 1
ATOM 837 N N . CYS A 1 109 ? -3.391 -3.003 -3.271 1.00 89.00 109 CYS A N 1
ATOM 838 C CA . CYS A 1 109 ? -2.089 -2.911 -3.931 1.00 89.00 109 CYS A CA 1
ATOM 839 C C . CYS A 1 109 ? -0.984 -3.755 -3.270 1.00 89.00 109 CYS A C 1
ATOM 841 O O . CYS A 1 109 ? -0.082 -4.187 -3.978 1.00 89.00 109 CYS A O 1
ATOM 843 N N . VAL A 1 110 ? -1.051 -3.999 -1.958 1.00 87.44 110 VAL A N 1
ATOM 844 C CA . VAL A 1 110 ? -0.107 -4.854 -1.219 1.0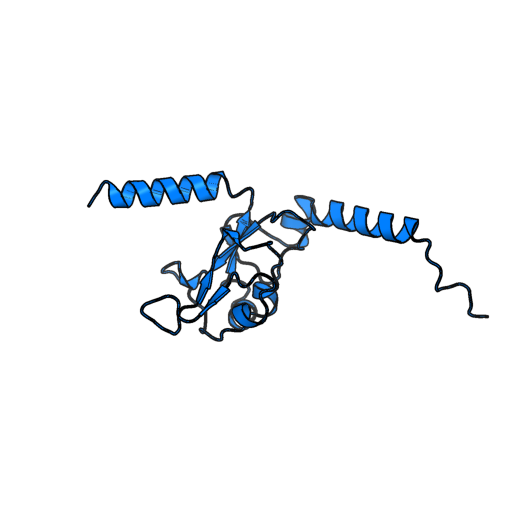0 87.44 110 VAL A CA 1
ATOM 845 C C . VAL A 1 110 ? -0.331 -6.317 -1.552 1.00 87.44 110 VAL A C 1
ATOM 847 O O . VAL A 1 110 ? 0.623 -7.019 -1.872 1.00 87.44 110 VAL A O 1
ATOM 850 N N . GLU A 1 111 ? -1.591 -6.745 -1.529 1.00 87.56 111 GLU A N 1
ATOM 851 C CA . GLU A 1 111 ? -1.976 -8.142 -1.745 1.00 87.56 111 GLU A CA 1
ATOM 852 C C . GLU A 1 111 ? -1.690 -8.616 -3.174 1.00 87.56 111 GLU A C 1
ATOM 854 O O . GLU A 1 111 ? -1.345 -9.775 -3.381 1.00 87.56 111 GLU A O 1
ATOM 859 N N . VAL A 1 112 ? -1.805 -7.728 -4.169 1.00 91.81 112 VAL A N 1
ATOM 860 C CA . VAL A 1 112 ? -1.597 -8.100 -5.579 1.00 91.81 112 VAL A CA 1
ATOM 861 C C . VAL A 1 112 ? -0.180 -7.856 -6.088 1.00 91.81 112 VAL A C 1
ATOM 863 O O . VAL A 1 112 ? 0.104 -8.182 -7.237 1.00 91.81 112 VAL A O 1
ATOM 866 N N . CYS A 1 113 ? 0.706 -7.235 -5.302 1.00 90.94 113 CYS A N 1
ATOM 867 C CA . CYS A 1 113 ? 2.038 -6.880 -5.788 1.00 90.94 113 CYS A CA 1
ATOM 868 C C . CYS A 1 113 ? 2.969 -8.107 -5.770 1.00 90.94 113 CYS A C 1
ATOM 870 O O . CYS A 1 113 ? 3.384 -8.532 -4.688 1.00 90.94 113 CYS A O 1
ATOM 872 N N . PRO A 1 114 ? 3.378 -8.649 -6.936 1.00 91.56 114 PRO A N 1
ATOM 873 C CA . PRO A 1 114 ? 4.224 -9.842 -6.979 1.00 91.56 114 PRO A CA 1
ATOM 874 C C . PRO A 1 114 ? 5.602 -9.585 -6.360 1.00 91.56 114 PRO A C 1
ATOM 876 O O . PRO A 1 114 ? 6.084 -10.394 -5.575 1.00 91.56 114 PRO A O 1
ATOM 879 N N . ALA A 1 115 ? 6.200 -8.422 -6.635 1.00 89.69 115 ALA A N 1
ATOM 880 C CA . ALA A 1 115 ? 7.483 -8.036 -6.056 1.00 89.69 115 ALA A CA 1
ATOM 881 C C . ALA A 1 115 ? 7.429 -7.969 -4.524 1.00 89.69 115 ALA A C 1
ATOM 883 O O . ALA A 1 115 ? 8.322 -8.489 -3.857 1.00 89.69 115 ALA A O 1
ATOM 884 N N . ASN A 1 116 ? 6.348 -7.404 -3.977 1.00 88.38 116 ASN A N 1
ATOM 885 C CA . ASN A 1 116 ? 6.151 -7.276 -2.537 1.00 88.38 116 ASN A CA 1
ATOM 886 C C . ASN A 1 116 ? 6.011 -8.644 -1.853 1.00 88.38 116 ASN A C 1
ATOM 888 O O . ASN A 1 116 ? 6.490 -8.846 -0.739 1.00 88.38 116 ASN A O 1
ATOM 892 N N . LEU A 1 117 ? 5.367 -9.602 -2.522 1.00 87.62 117 LEU A N 1
ATOM 893 C CA . LEU A 1 117 ? 5.260 -10.973 -2.029 1.00 87.62 117 LEU A CA 1
ATOM 894 C C . LEU A 1 117 ? 6.624 -11.678 -2.048 1.00 87.62 117 LEU A C 1
ATOM 896 O O . LEU A 1 117 ? 7.000 -12.314 -1.061 1.00 87.62 117 LEU A O 1
ATOM 900 N N . THR A 1 118 ? 7.387 -11.530 -3.133 1.00 89.06 118 THR A N 1
ATOM 901 C CA . THR A 1 118 ? 8.682 -12.202 -3.313 1.00 89.06 118 THR A CA 1
ATOM 902 C C . THR A 1 118 ? 9.782 -11.645 -2.407 1.00 89.06 118 THR A C 1
ATOM 904 O O . THR A 1 118 ? 10.594 -12.412 -1.897 1.00 89.06 118 THR A O 1
ATOM 907 N N . ASN A 1 119 ? 9.812 -10.334 -2.158 1.00 84.25 119 ASN A N 1
ATOM 908 C CA . ASN A 1 119 ? 10.864 -9.689 -1.360 1.00 84.25 119 ASN A CA 1
ATOM 909 C C . ASN A 1 119 ? 10.534 -9.570 0.138 1.00 84.25 119 ASN A C 1
ATOM 911 O O . ASN A 1 119 ? 11.251 -8.915 0.894 1.00 84.25 119 ASN A O 1
ATOM 915 N N . GLY A 1 120 ? 9.422 -10.160 0.575 1.00 81.94 120 GLY A N 1
ATOM 916 C CA . GLY A 1 120 ? 9.022 -10.131 1.970 1.00 81.94 120 GLY A CA 1
ATOM 917 C C . GLY A 1 120 ? 8.454 -8.796 2.460 1.00 81.94 120 GLY A C 1
ATOM 918 O O . GLY A 1 120 ? 8.545 -8.521 3.654 1.00 81.94 120 GLY A O 1
ATOM 919 N N . GLY A 1 121 ? 7.799 -8.029 1.591 1.00 81.75 121 GLY A N 1
ATOM 920 C CA . GLY A 1 121 ? 7.038 -6.830 1.946 1.00 81.75 121 GLY A CA 1
ATOM 921 C C . GLY A 1 121 ? 7.776 -5.522 1.689 1.00 81.75 121 GLY A C 1
ATOM 922 O O . GLY A 1 121 ? 7.290 -4.462 2.071 1.00 81.75 121 GLY A O 1
ATOM 923 N N . GLN A 1 122 ? 8.954 -5.588 1.069 1.00 82.31 122 GLN A N 1
ATOM 924 C CA . GLN A 1 122 ? 9.878 -4.466 0.941 1.00 82.31 122 GLN A CA 1
ATOM 925 C C . GLN A 1 122 ? 9.561 -3.524 -0.228 1.00 82.31 122 GLN A C 1
ATOM 927 O O . GLN A 1 122 ? 10.250 -2.533 -0.411 1.00 82.31 122 GLN A O 1
ATOM 932 N N . THR A 1 123 ? 8.521 -3.786 -1.025 1.00 84.56 123 THR A N 1
ATOM 933 C CA . THR A 1 123 ? 8.141 -2.883 -2.128 1.00 84.56 123 THR A CA 1
ATOM 934 C C . THR A 1 123 ? 7.241 -1.743 -1.646 1.00 84.56 123 THR A C 1
ATOM 936 O O . THR A 1 123 ? 7.258 -0.652 -2.219 1.00 84.56 123 THR A O 1
ATOM 939 N N . LEU A 1 124 ? 6.437 -1.976 -0.604 1.00 82.81 124 LEU A N 1
ATOM 940 C CA . LEU A 1 124 ? 5.452 -1.019 -0.099 1.00 82.81 124 LEU A CA 1
ATOM 941 C C . LEU A 1 124 ? 5.709 -0.718 1.376 1.00 82.81 124 LEU A C 1
ATOM 943 O O . LEU A 1 124 ? 5.566 -1.579 2.245 1.00 82.81 124 LEU A O 1
ATOM 947 N N . ARG A 1 125 ? 6.071 0.533 1.654 1.00 79.75 125 ARG A N 1
ATOM 948 C CA . ARG A 1 125 ? 6.361 1.038 2.993 1.00 79.75 125 ARG A CA 1
ATOM 949 C C . ARG A 1 125 ? 5.101 1.621 3.617 1.00 79.75 125 ARG A C 1
ATOM 951 O O . ARG A 1 125 ? 4.466 2.498 3.044 1.00 79.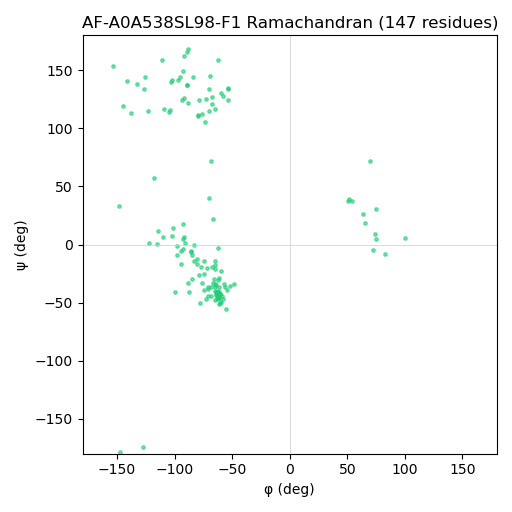75 125 ARG A O 1
ATOM 958 N N . VAL A 1 126 ? 4.740 1.168 4.806 1.00 78.00 126 VAL A N 1
ATOM 959 C CA . VAL A 1 126 ? 3.612 1.687 5.577 1.00 78.00 126 VAL A CA 1
ATOM 960 C C . VAL A 1 126 ? 4.063 2.836 6.465 1.00 78.00 126 VAL A C 1
ATOM 962 O O . VAL A 1 126 ? 5.084 2.747 7.136 1.00 78.00 126 VAL A O 1
ATOM 965 N N . VAL A 1 127 ? 3.268 3.894 6.538 1.00 75.56 127 VAL A N 1
ATOM 966 C CA . VAL A 1 127 ? 3.420 5.006 7.482 1.00 75.56 127 VAL A CA 1
ATOM 967 C C . VAL A 1 127 ? 2.095 5.181 8.216 1.00 75.56 127 VAL A C 1
ATOM 969 O O . VAL A 1 127 ? 1.040 5.132 7.595 1.00 75.56 127 VAL A O 1
ATOM 972 N N . GLU A 1 128 ? 2.118 5.322 9.537 1.00 70.38 128 GLU A N 1
ATOM 973 C CA . GLU A 1 128 ? 0.902 5.507 10.341 1.00 70.38 128 GLU A CA 1
ATOM 974 C C . GLU A 1 128 ? 0.267 6.891 10.081 1.00 70.38 128 GLU A C 1
ATOM 976 O O . GLU A 1 128 ? 0.979 7.857 9.820 1.00 70.38 128 GLU A O 1
ATOM 981 N N . ALA A 1 129 ? -1.069 6.982 10.112 1.00 67.25 129 ALA A N 1
ATOM 982 C CA . ALA A 1 129 ? -1.847 8.216 9.941 1.00 67.25 129 ALA A CA 1
ATOM 983 C C . ALA A 1 129 ? -2.542 8.629 11.275 1.00 67.25 129 ALA A C 1
ATOM 985 O O . ALA A 1 129 ? -2.761 7.757 12.117 1.00 67.25 129 ALA A O 1
ATOM 986 N N . PRO A 1 130 ? -2.944 9.904 11.493 1.00 58.81 130 PRO A N 1
ATOM 987 C CA . PRO A 1 130 ? -3.159 10.936 10.494 1.00 58.81 130 PRO A CA 1
ATOM 988 C C . PRO A 1 130 ? -1.826 11.411 9.955 1.00 58.81 130 PRO A C 1
ATOM 990 O O . PRO A 1 130 ? -0.951 11.853 10.688 1.00 58.81 130 PRO A O 1
ATOM 993 N N . ALA A 1 131 ? -1.694 11.347 8.641 1.00 55.25 131 ALA A N 1
ATOM 994 C CA . ALA A 1 131 ? -0.549 11.863 7.926 1.00 55.25 131 ALA A CA 1
ATOM 995 C C . ALA A 1 131 ? -0.456 13.398 8.005 1.00 55.25 131 ALA A C 1
ATOM 997 O O . ALA A 1 131 ? 0.151 13.987 7.136 1.00 55.25 131 ALA A O 1
ATOM 998 N N . ALA A 1 132 ? -1.064 14.065 8.994 1.00 53.81 132 ALA A N 1
ATOM 999 C CA . ALA A 1 132 ? -0.940 15.505 9.183 1.00 53.81 132 ALA A CA 1
ATOM 1000 C C . ALA A 1 132 ? 0.527 15.870 9.432 1.00 53.81 132 ALA A C 1
ATOM 1002 O O . ALA A 1 132 ? 1.075 16.666 8.684 1.00 53.81 132 ALA A O 1
ATOM 1003 N N . ASP A 1 133 ? 1.199 15.187 10.361 1.00 58.41 133 ASP A N 1
ATOM 1004 C CA . ASP A 1 133 ? 2.630 15.401 10.609 1.00 58.41 133 ASP A CA 1
ATOM 1005 C C . ASP A 1 133 ? 3.483 15.002 9.394 1.00 58.41 133 ASP A C 1
ATOM 1007 O O . ASP A 1 133 ? 4.473 15.653 9.082 1.00 58.41 133 ASP A O 1
ATOM 1011 N N . TRP A 1 134 ? 3.072 13.965 8.655 1.00 62.31 134 TRP A N 1
ATOM 1012 C CA . TRP A 1 134 ? 3.761 13.521 7.439 1.00 62.31 134 TRP A CA 1
ATOM 1013 C C . TRP A 1 134 ? 3.597 14.498 6.265 1.00 62.31 134 TRP A C 1
ATOM 1015 O O . TRP A 1 134 ? 4.565 14.800 5.579 1.00 62.31 134 TRP A O 1
ATOM 1025 N N . PHE A 1 135 ? 2.391 15.011 6.027 1.00 63.66 135 PHE A N 1
ATOM 1026 C CA . PHE A 1 135 ? 2.105 15.997 4.986 1.00 63.66 135 PHE A CA 1
ATOM 1027 C C . PHE A 1 135 ? 2.704 17.359 5.347 1.00 63.66 135 PHE A C 1
ATOM 1029 O O . PHE A 1 135 ? 3.267 17.996 4.466 1.00 63.66 135 PHE A O 1
ATOM 1036 N N . MET A 1 136 ? 2.680 17.763 6.625 1.00 64.38 136 MET A N 1
ATOM 1037 C CA . MET A 1 136 ? 3.411 18.945 7.093 1.00 64.38 136 MET A CA 1
ATOM 1038 C C . MET A 1 136 ? 4.919 18.781 6.876 1.00 64.38 136 MET A C 1
ATOM 1040 O O . MET A 1 136 ? 5.540 19.672 6.306 1.00 64.38 136 MET A O 1
ATOM 1044 N N . ALA A 1 137 ? 5.495 17.622 7.214 1.00 62.66 137 ALA A N 1
ATOM 1045 C CA . ALA A 1 137 ? 6.907 17.346 6.949 1.00 62.66 137 ALA A CA 1
ATOM 1046 C C . ALA A 1 137 ? 7.240 17.361 5.445 1.00 62.66 137 ALA A C 1
ATOM 1048 O O . ALA A 1 137 ? 8.263 17.913 5.048 1.00 62.66 137 ALA A O 1
ATOM 1049 N N . LEU A 1 138 ? 6.382 16.794 4.588 1.00 65.50 138 LEU A N 1
ATOM 1050 C CA . LEU A 1 138 ? 6.565 16.852 3.133 1.00 65.50 138 LEU A CA 1
ATOM 1051 C C . LEU A 1 138 ? 6.501 18.292 2.605 1.00 65.50 138 LEU A C 1
ATOM 1053 O O . LEU A 1 138 ? 7.355 18.681 1.811 1.00 65.50 138 LEU A O 1
ATOM 1057 N N . GLU A 1 139 ? 5.537 19.093 3.065 1.00 68.94 139 GLU A N 1
ATOM 1058 C CA . GLU A 1 139 ? 5.438 20.507 2.698 1.00 68.94 139 GLU A CA 1
ATOM 1059 C C . GLU A 1 139 ? 6.661 21.315 3.147 1.00 68.94 139 GLU A C 1
ATOM 1061 O O . GLU A 1 139 ? 7.126 22.190 2.415 1.00 68.94 139 GLU A O 1
ATOM 1066 N N . GLU A 1 140 ? 7.183 21.055 4.347 1.00 70.44 140 GLU A N 1
ATOM 1067 C CA . GLU A 1 140 ? 8.400 21.693 4.856 1.00 70.44 140 GLU A CA 1
ATOM 1068 C C . GLU A 1 140 ? 9.625 21.332 4.006 1.00 70.44 140 GLU A C 1
ATOM 1070 O O . GLU A 1 140 ? 10.396 22.221 3.635 1.00 70.44 140 GLU A O 1
ATOM 1075 N N . ILE A 1 141 ? 9.774 20.057 3.627 1.00 66.44 141 ILE A N 1
ATOM 1076 C CA . ILE A 1 141 ? 10.853 19.586 2.747 1.00 66.44 141 ILE A CA 1
ATOM 1077 C C . ILE A 1 141 ? 10.755 20.240 1.358 1.00 66.44 141 ILE A C 1
ATOM 1079 O O . ILE A 1 141 ? 11.760 20.741 0.847 1.00 66.44 141 ILE A O 1
ATOM 1083 N N . GLU A 1 142 ? 9.563 20.297 0.754 1.00 65.69 142 GLU A N 1
ATOM 1084 C CA . GLU A 1 142 ? 9.360 20.953 -0.548 1.00 65.69 142 GLU A CA 1
ATOM 1085 C C . GLU A 1 142 ? 9.639 22.462 -0.499 1.00 65.69 142 GLU A C 1
ATOM 1087 O O . GLU A 1 142 ? 10.257 23.008 -1.419 1.00 65.69 142 GLU A O 1
ATOM 1092 N N . LYS A 1 143 ? 9.219 23.152 0.571 1.00 69.62 143 LYS A N 1
ATOM 1093 C CA . LYS A 1 143 ? 9.509 24.582 0.776 1.00 69.62 143 LYS A CA 1
ATOM 1094 C C . LYS A 1 143 ? 11.009 24.825 0.958 1.00 69.62 143 LYS A C 1
ATOM 1096 O O . LYS A 1 143 ? 11.536 25.774 0.381 1.00 69.62 143 LYS A O 1
ATOM 1101 N N . GLY A 1 144 ? 11.705 23.949 1.685 1.00 63.59 144 GLY A N 1
ATOM 1102 C CA . GLY A 1 144 ? 13.159 24.004 1.853 1.00 63.59 144 GLY A CA 1
ATOM 1103 C C . GLY A 1 144 ? 13.927 23.851 0.536 1.00 63.59 144 GLY A C 1
ATOM 1104 O O . GLY A 1 144 ? 14.913 24.549 0.319 1.00 63.59 144 GLY A O 1
ATOM 1105 N N . TRP A 1 145 ? 13.443 23.009 -0.382 1.00 49.69 145 TRP A N 1
ATOM 1106 C CA . TRP A 1 145 ? 14.033 22.847 -1.717 1.00 49.69 145 TRP A CA 1
ATOM 1107 C C . TRP A 1 145 ? 13.851 24.083 -2.612 1.00 49.69 145 TRP A C 1
ATOM 1109 O O . TRP A 1 145 ? 14.762 24.442 -3.349 1.00 49.69 145 TRP A O 1
ATOM 1119 N N . ARG A 1 146 ? 12.703 24.769 -2.517 1.00 53.41 146 ARG A N 1
ATOM 1120 C CA . ARG A 1 146 ? 12.417 26.006 -3.275 1.00 53.41 146 ARG A CA 1
ATOM 1121 C C . ARG A 1 146 ? 13.098 27.256 -2.709 1.00 53.41 146 ARG A C 1
ATOM 1123 O O . ARG A 1 146 ? 13.202 28.253 -3.411 1.00 53.41 146 ARG A O 1
ATOM 1130 N N . GLY A 1 147 ? 13.519 27.227 -1.445 1.00 51.50 147 GLY A N 1
ATOM 1131 C CA . GLY A 1 147 ? 14.248 28.326 -0.800 1.00 51.50 147 GLY A CA 1
ATOM 1132 C C . GLY A 1 147 ? 15.761 28.305 -1.037 1.00 51.50 147 GLY A C 1
ATOM 1133 O O . GLY A 1 147 ? 16.436 29.264 -0.678 1.00 51.50 147 GLY A O 1
ATOM 1134 N N . ASN A 1 148 ? 16.286 27.225 -1.625 1.00 47.84 148 ASN A N 1
ATOM 1135 C CA . ASN A 1 148 ? 17.716 26.997 -1.857 1.00 47.84 148 ASN A CA 1
ATOM 1136 C C . ASN A 1 148 ? 18.086 26.960 -3.358 1.00 47.84 148 ASN A C 1
ATOM 1138 O O . ASN A 1 148 ? 19.186 26.529 -3.707 1.00 47.84 148 ASN A O 1
ATOM 1142 N N . SER A 1 149 ? 17.154 27.373 -4.225 1.00 43.41 149 SER A N 1
ATOM 1143 C CA . SER A 1 149 ? 17.279 27.472 -5.686 1.00 43.41 149 SER A CA 1
ATOM 1144 C C . SER A 1 149 ? 17.259 28.919 -6.151 1.00 43.41 149 SER A C 1
ATOM 1146 O O . SER A 1 149 ? 16.335 29.631 -5.693 1.00 43.41 149 SER A O 1
#

Sequence (149 aa):
MQQASDVERPRDRERHVAVLGTLRSSQRYLREFLDVRPGGYVKRAPASLPGVPRYLLLRAENDAGPAATCIHCGACVAVCPTQANREFEGGDPRWITTDQLRRIGCGTCVEVCPANLTNGGQTLRVVEAPAADWFMALEEIEKGWRGNS

Secondary structure (DSSP, 8-state):
--SSSS---HHHHHHHHHHHHHHHTSHHIIIIIS---TTEE-SSPPPPPTT--SEEEEEGGGSSSTT-------HHHHT-TT--EEES-SSSTT-EEE-GGG-----HHHHT-HHHHHTTSTTEEEEES-THHHHHHHHHHHHHHHT--

Organism: Eiseniibacteriota bacterium (NCBI:txid2212470)

pLDDT: mean 73.69, std 12.8, range [40.94, 94.0]

Mean predicted aligned error: 11.36 Å

Foldseek 3Di:
DDDPPPCPDVVNVVVVLVVVLVLLVDPCCCCPVQVADAQAFGLAQRAQHPPAAQKDKDFCCVPPDPLVQQPLPCQLQVPQPQSQWDAPPDPDRSDIHGNRVSDSSNRPSSNRGPSCNVVVRSRITMHGDPCPVVVVVVVVVVVVVVVVD